Protein AF-A0A819MNW6-F1 (afdb_monomer_lite)

Structure (mmCIF, N/CA/C/O backbone):
data_AF-A0A819MNW6-F1
#
_entry.id   AF-A0A819MNW6-F1
#
loop_
_atom_site.group_PDB
_atom_site.id
_atom_site.type_symbol
_atom_site.label_atom_id
_atom_site.label_alt_id
_atom_site.label_comp_id
_atom_site.label_asym_id
_atom_site.label_entity_id
_atom_site.label_seq_id
_atom_site.pdbx_PDB_ins_code
_atom_site.Cartn_x
_atom_site.Cartn_y
_atom_site.Cartn_z
_atom_site.occupancy
_atom_site.B_iso_or_equiv
_atom_site.auth_seq_id
_atom_site.auth_comp_id
_atom_site.auth_asym_id
_atom_site.auth_atom_id
_atom_site.pdbx_PDB_model_num
ATOM 1 N N . LEU A 1 1 ? 7.467 -13.572 -8.525 1.00 91.88 1 LEU A N 1
ATOM 2 C CA . LEU A 1 1 ? 6.111 -13.233 -8.045 1.00 91.88 1 LEU A CA 1
ATOM 3 C C . LEU A 1 1 ? 5.226 -13.019 -9.258 1.00 91.88 1 LEU A C 1
ATOM 5 O O . LEU A 1 1 ? 5.601 -12.223 -10.112 1.00 91.88 1 LEU A O 1
ATOM 9 N N . PHE A 1 2 ? 4.120 -13.752 -9.352 1.00 92.94 2 PHE A N 1
ATOM 10 C CA . PHE A 1 2 ? 3.185 -13.692 -10.474 1.00 92.94 2 PHE A CA 1
ATOM 11 C C . PHE A 1 2 ? 1.743 -13.800 -9.967 1.00 92.94 2 PHE A C 1
ATOM 13 O O . PHE A 1 2 ? 1.327 -14.875 -9.543 1.00 92.94 2 PHE A O 1
ATOM 20 N N . GLY A 1 3 ? 1.009 -12.686 -9.964 1.00 94.56 3 GLY A N 1
ATOM 21 C CA . GLY A 1 3 ? -0.360 -12.584 -9.442 1.00 94.56 3 GLY A CA 1
ATOM 22 C C . GLY A 1 3 ? -0.563 -11.352 -8.557 1.00 94.56 3 GLY A C 1
ATOM 23 O O . GLY A 1 3 ? 0.253 -10.432 -8.575 1.00 94.56 3 GLY A O 1
ATOM 24 N N . CYS A 1 4 ? -1.634 -11.338 -7.762 1.00 97.62 4 CYS A N 1
ATOM 25 C CA . CYS A 1 4 ? -1.969 -10.233 -6.857 1.00 97.62 4 CYS A CA 1
ATOM 26 C C . CYS A 1 4 ? -1.544 -10.558 -5.414 1.00 97.62 4 CYS A C 1
ATOM 28 O O . CYS A 1 4 ? -2.062 -11.517 -4.841 1.00 97.62 4 CYS A O 1
ATOM 30 N N . PRO A 1 5 ? -0.616 -9.800 -4.803 1.00 98.06 5 PRO A N 1
ATOM 31 C CA . PRO A 1 5 ? -0.342 -9.915 -3.374 1.00 98.06 5 PRO A CA 1
ATOM 32 C C . PRO A 1 5 ? -1.552 -9.486 -2.541 1.00 98.06 5 PRO A C 1
ATOM 34 O O . PRO A 1 5 ? -2.293 -8.592 -2.947 1.00 98.06 5 PRO A O 1
ATOM 37 N N . THR A 1 6 ? -1.721 -10.060 -1.353 1.00 97.88 6 THR A N 1
ATOM 38 C CA . THR A 1 6 ? -2.767 -9.636 -0.410 1.00 97.88 6 THR A CA 1
ATOM 39 C C . THR A 1 6 ? -2.180 -9.335 0.957 1.00 97.88 6 THR A C 1
ATOM 41 O O . THR A 1 6 ? -1.192 -9.940 1.379 1.00 97.88 6 THR A O 1
ATOM 44 N N . VAL A 1 7 ? -2.767 -8.360 1.642 1.00 97.75 7 VAL A N 1
ATOM 45 C CA . VAL A 1 7 ? -2.363 -7.956 2.987 1.00 97.75 7 VAL A CA 1
ATOM 46 C C . VAL A 1 7 ? -3.579 -7.970 3.888 1.00 97.75 7 VAL A C 1
ATOM 48 O O . VAL A 1 7 ? -4.556 -7.275 3.618 1.00 97.75 7 VAL A O 1
ATOM 51 N N . LYS A 1 8 ? -3.500 -8.750 4.963 1.00 96.88 8 LYS A N 1
ATOM 52 C CA . LYS A 1 8 ? -4.494 -8.770 6.032 1.00 96.88 8 LYS A CA 1
ATOM 53 C C . LYS A 1 8 ? -3.950 -8.005 7.220 1.00 96.88 8 LYS A C 1
ATOM 55 O O . LYS A 1 8 ? -2.807 -8.241 7.614 1.00 96.88 8 LYS A O 1
ATOM 60 N N . LEU A 1 9 ? -4.753 -7.103 7.763 1.00 96.69 9 LEU A N 1
ATOM 61 C CA . LEU A 1 9 ? -4.418 -6.318 8.944 1.00 96.69 9 LEU A CA 1
ATOM 62 C C . LEU A 1 9 ? -5.565 -6.398 9.942 1.00 96.69 9 LEU A C 1
ATOM 64 O O . LEU A 1 9 ? -6.729 -6.278 9.562 1.00 96.69 9 LEU A O 1
ATOM 68 N N . ASN A 1 10 ? -5.205 -6.529 11.212 1.00 96.44 10 ASN A N 1
ATOM 69 C CA . ASN A 1 10 ? -6.102 -6.331 12.334 1.00 96.44 10 ASN A CA 1
ATOM 70 C C . ASN A 1 10 ? -5.862 -4.924 12.889 1.00 96.44 10 ASN A C 1
ATOM 72 O O . ASN A 1 10 ? -4.749 -4.625 13.338 1.00 96.44 10 ASN A O 1
ATOM 76 N N . LEU A 1 11 ? -6.852 -4.038 12.796 1.00 95.75 11 LEU A N 1
ATOM 77 C CA . LEU A 1 11 ? -6.669 -2.620 13.105 1.00 95.75 11 LEU A CA 1
ATOM 78 C C . LEU A 1 11 ? -7.912 -1.963 13.712 1.00 95.75 11 LEU A C 1
ATOM 80 O O . LEU A 1 11 ? -9.008 -2.507 13.643 1.00 95.75 11 LEU A O 1
ATOM 84 N N . SER A 1 12 ? -7.726 -0.779 14.287 1.00 96.75 12 SER A N 1
ATOM 85 C CA . SER A 1 12 ? -8.797 0.136 14.698 1.00 96.75 12 SER A CA 1
ATOM 86 C C . SER A 1 12 ? -8.547 1.537 14.133 1.00 96.75 12 SER A C 1
ATOM 88 O O . SER A 1 12 ? -7.420 1.869 13.746 1.00 96.75 12 SER A O 1
ATOM 90 N N . SER A 1 13 ? -9.603 2.351 14.067 1.00 97.31 13 SER A N 1
ATOM 91 C CA . SER A 1 13 ? -9.542 3.767 13.681 1.00 97.31 13 SER A CA 1
ATOM 92 C C . SER A 1 13 ? -10.101 4.628 14.803 1.00 97.31 13 SER A C 1
ATOM 94 O O . SER A 1 13 ? -11.154 4.313 15.353 1.00 97.31 13 SER A O 1
ATOM 96 N N . ASN A 1 14 ? -9.447 5.752 15.088 1.00 97.69 14 ASN A N 1
ATOM 97 C CA . ASN A 1 14 ? -9.955 6.744 16.040 1.00 97.69 14 ASN A CA 1
ATOM 98 C C . ASN A 1 14 ? -11.086 7.627 15.464 1.00 97.69 14 ASN A C 1
ATOM 100 O O . ASN A 1 14 ? -11.538 8.561 16.124 1.00 97.69 14 ASN A O 1
ATOM 104 N N . THR A 1 15 ? -11.524 7.381 14.224 1.00 97.06 15 THR A N 1
ATOM 105 C CA . THR A 1 15 ? -12.651 8.080 13.587 1.00 97.06 15 THR A CA 1
ATOM 106 C C . THR A 1 15 ? -13.576 7.092 12.875 1.00 97.06 15 THR A C 1
ATOM 108 O O . THR A 1 15 ? -13.236 5.925 12.688 1.00 97.06 15 THR A O 1
ATOM 111 N N . ASN A 1 16 ? -14.738 7.564 12.412 1.00 96.94 16 ASN A N 1
ATOM 112 C CA . ASN A 1 16 ? -15.683 6.748 11.641 1.00 96.94 16 ASN A CA 1
ATOM 113 C C . ASN A 1 16 ? -15.236 6.462 10.194 1.00 96.94 16 ASN A C 1
ATOM 115 O O . ASN A 1 16 ? -15.922 5.732 9.477 1.00 96.94 16 ASN A O 1
ATOM 119 N N . TYR A 1 17 ? -14.113 7.040 9.764 1.00 95.75 17 TYR A N 1
ATOM 120 C CA . TYR A 1 17 ? -13.543 6.896 8.429 1.00 95.75 17 TYR A CA 1
ATOM 121 C C . TYR A 1 17 ? -12.098 6.410 8.522 1.00 95.75 17 TYR A C 1
ATOM 123 O O . TYR A 1 17 ? -11.481 6.369 9.592 1.00 95.75 17 TYR A O 1
ATOM 131 N N . GLY A 1 18 ? -11.529 6.073 7.374 1.00 95.06 18 GLY A N 1
ATOM 132 C CA . GLY A 1 18 ? -10.091 5.932 7.262 1.00 95.06 18 GLY A CA 1
ATOM 133 C C . GLY A 1 18 ? -9.682 5.381 5.914 1.00 95.06 18 GLY A C 1
ATOM 134 O O . GLY A 1 18 ? -10.474 4.804 5.175 1.00 95.06 18 GLY A O 1
ATOM 135 N N . LEU A 1 19 ? -8.411 5.555 5.596 1.00 96.06 19 LEU A N 1
ATOM 136 C CA . LEU A 1 19 ? -7.806 5.049 4.377 1.00 96.06 19 LEU A CA 1
ATOM 137 C C . LEU A 1 19 ? -6.582 4.237 4.780 1.00 96.06 19 LEU A C 1
ATOM 139 O O . LEU A 1 19 ? -5.780 4.708 5.583 1.00 96.06 19 LEU A O 1
ATOM 143 N N . ILE A 1 20 ? -6.407 3.046 4.215 1.00 96.94 20 ILE A N 1
ATOM 144 C CA . ILE A 1 20 ? -5.151 2.306 4.320 1.00 96.94 20 ILE A CA 1
ATOM 145 C C . ILE A 1 20 ? -4.535 2.166 2.932 1.00 96.94 20 ILE A C 1
ATOM 147 O O . ILE A 1 20 ? -5.099 1.579 2.009 1.00 96.94 20 ILE A O 1
ATOM 151 N N . CYS A 1 21 ? -3.356 2.753 2.775 1.00 97.31 21 CYS A N 1
ATOM 152 C CA . CYS A 1 21 ? -2.544 2.659 1.575 1.00 97.31 21 CYS A CA 1
ATOM 153 C C . CYS A 1 21 ? -1.391 1.699 1.846 1.00 97.31 21 CYS A C 1
ATOM 155 O O . CYS A 1 21 ? -0.537 1.955 2.696 1.00 97.31 21 CYS A O 1
ATOM 157 N N . VAL A 1 22 ? -1.355 0.603 1.098 1.00 98.06 22 VAL A N 1
ATOM 158 C CA . VAL A 1 22 ? -0.380 -0.472 1.246 1.00 98.06 22 VAL A CA 1
ATOM 159 C C . VAL A 1 22 ? 0.552 -0.461 0.048 1.00 98.06 22 VAL A C 1
ATOM 161 O O . VAL A 1 22 ? 0.113 -0.575 -1.096 1.00 98.06 22 VAL A O 1
ATOM 164 N N . ARG A 1 23 ? 1.854 -0.335 0.290 1.00 97.69 23 ARG A N 1
ATOM 165 C CA . ARG A 1 23 ? 2.883 -0.383 -0.752 1.00 97.69 23 ARG A CA 1
ATOM 166 C C . ARG A 1 23 ? 3.849 -1.516 -0.472 1.00 97.69 23 ARG A C 1
ATOM 168 O O . ARG A 1 23 ? 4.463 -1.557 0.591 1.00 97.69 23 ARG A O 1
ATOM 175 N N . LEU A 1 24 ? 4.007 -2.396 -1.450 1.00 97.69 24 LEU A N 1
ATOM 176 C CA . LEU A 1 24 ? 5.046 -3.410 -1.471 1.00 97.69 24 LEU A CA 1
ATOM 177 C C . LEU A 1 24 ? 6.215 -2.879 -2.298 1.00 97.69 24 LEU A C 1
ATOM 179 O O . LEU A 1 24 ? 6.078 -2.647 -3.501 1.00 97.69 24 LEU A O 1
ATOM 183 N N . CYS A 1 25 ? 7.356 -2.686 -1.650 1.00 96.25 25 CYS A N 1
ATOM 184 C CA . CYS A 1 25 ? 8.564 -2.163 -2.269 1.00 96.25 25 CYS A CA 1
ATOM 185 C C . CYS A 1 25 ? 9.700 -3.190 -2.234 1.00 96.25 25 CYS A C 1
ATOM 187 O O . CYS A 1 25 ? 9.831 -3.946 -1.272 1.00 96.25 25 CYS A O 1
ATOM 189 N N . MET A 1 26 ? 10.553 -3.165 -3.254 1.00 94.94 26 MET A N 1
ATOM 190 C CA . MET A 1 26 ? 11.844 -3.844 -3.275 1.00 94.94 26 MET A CA 1
ATOM 191 C C . MET A 1 26 ? 12.909 -2.854 -2.829 1.00 94.94 26 MET A C 1
ATOM 193 O O . MET A 1 26 ? 12.955 -1.732 -3.330 1.00 94.94 26 MET A O 1
ATOM 197 N N . ILE A 1 27 ? 13.763 -3.264 -1.904 1.00 93.44 27 ILE A N 1
ATOM 198 C CA . ILE A 1 27 ? 14.972 -2.537 -1.548 1.00 93.44 27 ILE A CA 1
ATOM 199 C C . ILE A 1 27 ? 16.123 -3.218 -2.271 1.00 93.44 27 ILE A C 1
ATOM 201 O O . ILE A 1 27 ? 16.410 -4.387 -1.996 1.00 93.44 27 ILE A O 1
ATOM 205 N N . ASP A 1 28 ? 16.762 -2.488 -3.176 1.00 83.88 28 ASP A N 1
ATOM 206 C CA . ASP A 1 28 ? 18.048 -2.899 -3.726 1.00 83.88 28 ASP A CA 1
ATOM 207 C C . ASP A 1 28 ? 19.142 -2.536 -2.716 1.00 83.88 28 ASP A C 1
ATOM 209 O O . ASP A 1 28 ? 19.367 -1.360 -2.428 1.00 83.88 28 ASP A O 1
ATOM 213 N N . GLU A 1 29 ? 19.810 -3.545 -2.154 1.00 76.69 29 GLU A N 1
ATOM 214 C CA . GLU A 1 29 ? 20.861 -3.346 -1.150 1.00 76.69 29 GLU A CA 1
ATOM 215 C C . GLU A 1 29 ? 22.065 -2.563 -1.700 1.00 76.69 29 GLU A C 1
ATOM 217 O O . GLU A 1 29 ? 22.742 -1.885 -0.928 1.00 76.69 29 GLU A O 1
ATOM 222 N N . LYS A 1 30 ? 22.321 -2.582 -3.018 1.00 78.06 30 LYS A N 1
ATOM 223 C CA . LYS A 1 30 ? 23.468 -1.868 -3.609 1.00 78.06 30 LYS A CA 1
ATOM 224 C C . LYS A 1 30 ? 23.219 -0.374 -3.765 1.00 78.06 30 LYS A C 1
ATOM 226 O O . LYS A 1 30 ? 24.088 0.429 -3.444 1.00 78.06 30 LYS A O 1
ATOM 231 N N . SER A 1 31 ? 22.049 0.003 -4.273 1.00 75.56 31 SER A N 1
ATOM 232 C CA . SER A 1 31 ? 21.692 1.412 -4.485 1.00 75.56 31 SER A CA 1
ATOM 233 C C . SER A 1 31 ? 20.957 2.038 -3.296 1.00 75.56 31 SER A C 1
ATOM 235 O O . SER A 1 31 ? 20.710 3.242 -3.300 1.00 75.56 31 SER A O 1
ATOM 237 N N . SER A 1 32 ? 20.566 1.237 -2.293 1.00 76.50 32 SER A N 1
ATOM 238 C CA . SER A 1 32 ? 19.633 1.620 -1.217 1.00 76.50 32 SER A CA 1
ATOM 239 C C . SER A 1 32 ? 18.300 2.191 -1.727 1.00 76.50 32 SER A C 1
ATOM 241 O O . SER A 1 32 ? 17.534 2.795 -0.969 1.00 76.50 32 SER A O 1
ATOM 243 N N . SER A 1 33 ? 17.995 1.998 -3.013 1.00 83.31 33 SER A N 1
ATOM 244 C CA . SER A 1 33 ? 16.781 2.509 -3.632 1.00 83.31 33 SER A CA 1
ATOM 245 C C . SER A 1 33 ? 15.577 1.656 -3.234 1.00 83.31 33 SER A C 1
ATOM 247 O O . SER A 1 33 ? 15.669 0.442 -3.043 1.00 83.31 33 SER A O 1
ATOM 249 N N . SER A 1 34 ? 14.427 2.313 -3.067 1.00 89.69 34 SER A N 1
ATOM 250 C CA . SER A 1 34 ? 13.151 1.664 -2.764 1.00 89.69 34 SER A CA 1
ATOM 251 C C . SER A 1 34 ? 12.261 1.716 -3.998 1.00 89.69 34 SER A C 1
ATOM 253 O O . SER A 1 34 ? 11.645 2.744 -4.276 1.00 89.69 34 SER A O 1
ATOM 255 N N . ILE A 1 35 ? 12.156 0.598 -4.703 1.00 92.88 35 ILE A N 1
ATOM 256 C CA . ILE A 1 35 ? 11.367 0.465 -5.927 1.00 92.88 35 ILE A CA 1
ATOM 257 C C . ILE A 1 35 ? 9.963 -0.002 -5.552 1.00 92.88 35 ILE A C 1
ATOM 259 O O . ILE A 1 35 ? 9.806 -1.036 -4.907 1.00 92.88 35 ILE A O 1
ATOM 263 N N . LEU A 1 36 ? 8.929 0.745 -5.941 1.00 95.44 36 LEU A N 1
ATOM 264 C CA . LEU A 1 36 ? 7.546 0.313 -5.751 1.00 95.44 36 LEU A CA 1
ATOM 265 C C . LEU A 1 36 ? 7.237 -0.854 -6.698 1.00 95.44 36 LEU A C 1
ATOM 267 O O . LEU A 1 36 ? 7.279 -0.682 -7.911 1.00 95.44 36 LEU A O 1
ATOM 271 N N . ILE A 1 37 ? 6.905 -2.018 -6.139 1.00 95.75 37 ILE A N 1
ATOM 272 C CA . ILE A 1 37 ? 6.557 -3.223 -6.904 1.00 95.75 37 ILE A CA 1
ATOM 273 C C . ILE A 1 37 ? 5.047 -3.313 -7.091 1.00 95.75 37 ILE A C 1
ATOM 275 O O . ILE A 1 37 ? 4.561 -3.594 -8.180 1.00 95.75 37 ILE A O 1
ATOM 279 N N . SER A 1 38 ? 4.301 -3.116 -6.005 1.00 97.75 38 SER A N 1
ATOM 280 C CA . SER A 1 38 ? 2.848 -3.217 -6.013 1.00 97.75 38 SER A CA 1
ATOM 281 C C . SER A 1 38 ? 2.227 -2.299 -4.972 1.00 97.75 38 SER A C 1
ATOM 283 O O . SER A 1 38 ? 2.870 -1.900 -3.996 1.00 97.75 38 SER A O 1
ATOM 285 N N . ARG A 1 39 ? 0.959 -1.959 -5.178 1.00 97.81 39 ARG A N 1
ATOM 286 C CA . ARG A 1 39 ? 0.184 -1.099 -4.293 1.00 97.81 39 ARG A CA 1
ATOM 287 C C . ARG A 1 39 ? -1.265 -1.556 -4.232 1.00 97.81 39 ARG A C 1
ATOM 289 O O . ARG A 1 39 ? -1.827 -1.963 -5.247 1.00 97.81 39 ARG A O 1
ATOM 296 N N . GLY A 1 40 ? -1.851 -1.432 -3.051 1.00 97.69 40 GLY A N 1
ATOM 297 C CA . GLY A 1 40 ? -3.269 -1.618 -2.778 1.00 97.69 40 GLY A CA 1
ATOM 298 C C . GLY A 1 40 ? -3.752 -0.467 -1.909 1.00 97.69 40 GLY A C 1
ATOM 299 O O . GLY A 1 40 ? -2.984 0.077 -1.113 1.00 97.69 40 GLY A O 1
ATOM 300 N N . ILE A 1 41 ? -4.990 -0.043 -2.115 1.00 97.06 41 ILE A N 1
ATOM 301 C CA . ILE A 1 41 ? -5.588 1.061 -1.370 1.00 97.06 41 ILE A CA 1
ATOM 302 C C . ILE A 1 41 ? -7.007 0.652 -1.022 1.00 97.06 41 ILE A C 1
ATOM 304 O O . ILE A 1 41 ? -7.741 0.197 -1.897 1.00 97.06 41 ILE A O 1
ATOM 308 N N . LEU A 1 42 ? -7.369 0.808 0.245 1.00 96.62 42 LEU A N 1
ATOM 309 C CA . LEU A 1 42 ? -8.696 0.497 0.746 1.00 96.62 42 LEU A CA 1
ATOM 310 C C . LEU A 1 42 ? -9.199 1.675 1.576 1.00 96.62 42 LEU A C 1
ATOM 312 O O . LEU A 1 42 ? -8.580 2.056 2.571 1.00 96.62 42 LEU A O 1
ATOM 316 N N . GLU A 1 43 ? -10.321 2.251 1.151 1.00 95.44 43 GLU A N 1
ATOM 317 C CA . GLU A 1 43 ? -11.128 3.108 2.014 1.00 95.44 43 GLU A CA 1
ATOM 318 C C . GLU A 1 43 ? -11.874 2.186 2.987 1.00 95.44 43 GLU A C 1
ATOM 320 O O . GLU A 1 43 ? -12.505 1.203 2.585 1.00 95.44 43 GLU A O 1
ATOM 325 N N . LEU A 1 44 ? -11.695 2.436 4.280 1.00 97.00 44 LEU A N 1
ATOM 326 C CA . LEU A 1 44 ? -12.022 1.474 5.320 1.00 97.00 44 LEU A CA 1
ATOM 327 C C . LEU A 1 44 ? -13.526 1.315 5.526 1.00 97.00 44 LEU A C 1
ATOM 329 O O . LEU A 1 44 ? -13.914 0.258 5.998 1.00 97.00 44 LEU A O 1
ATOM 333 N N . THR A 1 45 ? -14.383 2.259 5.130 1.00 96.38 45 THR A N 1
ATOM 334 C CA . THR A 1 45 ? -15.846 2.062 5.179 1.00 96.38 45 THR A CA 1
ATOM 335 C C . THR A 1 45 ? -16.321 0.985 4.202 1.00 96.38 45 THR A C 1
ATOM 337 O O . THR A 1 45 ? -17.377 0.382 4.400 1.00 96.38 45 THR A O 1
ATOM 340 N N . HIS A 1 46 ? -15.510 0.662 3.193 1.00 96.19 46 HIS A N 1
ATOM 341 C CA . HIS A 1 46 ? -15.784 -0.404 2.233 1.00 96.19 46 HIS A CA 1
ATOM 342 C C . HIS A 1 46 ? -15.223 -1.777 2.635 1.00 96.19 46 HIS A C 1
ATOM 344 O O . HIS A 1 46 ? -15.359 -2.730 1.869 1.00 96.19 46 HIS A O 1
ATOM 350 N N . TYR A 1 47 ? -14.608 -1.927 3.815 1.00 95.44 47 TYR A N 1
ATOM 351 C CA . TYR A 1 47 ? -13.912 -3.169 4.195 1.00 95.44 47 TYR A CA 1
ATOM 352 C C . TYR A 1 47 ? -14.785 -4.435 4.191 1.00 95.44 47 TYR A C 1
ATOM 354 O O . TYR A 1 47 ? -14.265 -5.536 4.023 1.00 95.44 47 TYR A O 1
ATOM 362 N N . LYS A 1 48 ? -16.103 -4.286 4.380 1.00 95.50 48 LYS A N 1
ATOM 363 C CA . LYS A 1 48 ? -17.088 -5.379 4.310 1.00 95.50 48 LYS A CA 1
ATOM 364 C C . LYS A 1 48 ? -17.770 -5.488 2.948 1.00 95.50 48 LYS A C 1
ATOM 366 O O . LYS A 1 48 ? -18.150 -6.585 2.553 1.00 95.50 48 LYS A O 1
ATOM 371 N N . SER A 1 49 ? -17.980 -4.364 2.264 1.00 95.50 49 SER A N 1
ATOM 372 C CA . SER A 1 49 ? -18.674 -4.313 0.979 1.00 95.50 49 SER A CA 1
ATOM 373 C C . SER A 1 49 ? -18.316 -3.047 0.211 1.00 95.50 49 SER A C 1
ATOM 375 O O . SER A 1 49 ? -18.415 -1.934 0.729 1.00 95.50 49 SER A O 1
ATOM 377 N N . HIS A 1 50 ? -17.974 -3.213 -1.065 1.00 94.69 50 HIS A N 1
ATOM 378 C CA . HIS A 1 50 ? -17.820 -2.084 -1.976 1.00 94.69 50 HIS A CA 1
ATOM 379 C C . HIS A 1 50 ? -19.166 -1.476 -2.396 1.00 94.69 50 HIS A C 1
ATOM 381 O O . HIS A 1 50 ? -19.221 -0.283 -2.672 1.00 94.69 50 HIS A O 1
ATOM 387 N N . GLU A 1 51 ? -20.243 -2.265 -2.399 1.00 97.50 51 GLU A N 1
ATOM 388 C CA . GLU A 1 51 ? -21.591 -1.824 -2.787 1.00 97.50 51 GLU A CA 1
ATOM 389 C C . GLU A 1 51 ? -22.321 -1.092 -1.649 1.00 97.50 51 GLU A C 1
ATOM 391 O O . GLU A 1 51 ? -23.095 -0.164 -1.882 1.00 97.50 51 GLU A O 1
ATOM 396 N N . HIS A 1 52 ? -22.062 -1.492 -0.402 1.00 97.06 52 HIS A N 1
ATOM 397 C CA . HIS A 1 52 ? -22.733 -0.963 0.786 1.00 97.06 52 HIS A CA 1
ATOM 398 C C . HIS A 1 52 ? -21.703 -0.497 1.826 1.00 97.06 52 HIS A C 1
ATOM 400 O O . HIS A 1 52 ? -21.460 -1.219 2.799 1.00 97.06 52 HIS A O 1
ATOM 406 N N . PRO A 1 53 ? -21.076 0.680 1.632 1.00 96.12 53 PRO A N 1
ATOM 407 C CA . PRO A 1 53 ? -20.134 1.227 2.600 1.00 96.12 53 PRO A CA 1
ATOM 408 C C . PRO A 1 53 ? -20.809 1.498 3.946 1.00 96.12 53 PRO A C 1
ATOM 410 O O . PRO A 1 53 ? -21.971 1.910 4.013 1.00 96.12 53 PRO A O 1
ATOM 413 N N . GLN A 1 54 ? -20.068 1.277 5.028 1.00 96.81 54 GLN A N 1
ATOM 414 C CA . GLN A 1 54 ? -20.534 1.468 6.398 1.00 96.81 54 GLN A CA 1
ATOM 415 C C . GLN A 1 54 ? -19.494 2.230 7.206 1.00 96.81 54 GLN A C 1
ATOM 417 O O . GLN A 1 54 ? -18.307 1.917 7.155 1.00 96.81 54 GLN A O 1
ATOM 422 N N . LEU A 1 55 ? -19.954 3.203 7.990 1.00 97.06 55 LEU A N 1
ATOM 423 C CA . LEU A 1 55 ? -19.095 3.913 8.929 1.00 97.06 55 LEU A CA 1
ATOM 424 C C . LEU A 1 55 ? -18.414 2.934 9.889 1.00 97.06 55 LEU A C 1
ATOM 426 O O . LEU A 1 55 ? -19.011 1.946 10.323 1.00 97.06 55 LEU A O 1
ATOM 430 N N . LEU A 1 56 ? -17.166 3.237 10.231 1.00 97.12 56 LEU A N 1
ATOM 431 C CA . LEU A 1 56 ? -16.431 2.499 11.247 1.00 97.12 56 LEU A CA 1
ATOM 432 C C . LEU A 1 56 ? -16.969 2.841 12.635 1.00 97.12 56 LEU A C 1
ATOM 434 O O . LEU A 1 56 ? -17.333 3.988 12.912 1.00 97.12 56 LEU A O 1
ATOM 438 N N . ASN A 1 57 ? -16.942 1.858 13.527 1.00 97.56 57 ASN A N 1
ATOM 439 C CA . ASN A 1 57 ? -17.072 2.110 14.953 1.00 97.56 57 ASN A CA 1
ATOM 440 C C . ASN A 1 57 ? -15.714 2.582 15.482 1.00 97.56 57 ASN A C 1
ATOM 442 O O . ASN A 1 57 ? -14.684 1.965 15.209 1.00 97.56 57 ASN A O 1
ATOM 446 N N . ILE A 1 58 ? -15.719 3.703 16.202 1.00 97.75 58 ILE A N 1
ATOM 447 C CA . ILE A 1 58 ? -14.502 4.324 16.732 1.00 97.75 58 ILE A CA 1
ATOM 448 C C . ILE A 1 58 ? -13.839 3.371 17.728 1.00 97.75 58 ILE A C 1
ATOM 450 O O . ILE A 1 58 ? -14.515 2.818 18.595 1.00 97.75 58 ILE A O 1
ATOM 454 N N . ASP A 1 59 ? -12.528 3.189 17.581 1.00 96.75 59 ASP A N 1
ATOM 455 C CA . ASP A 1 59 ? -11.657 2.352 18.415 1.00 96.75 59 ASP A CA 1
ATOM 456 C C . ASP A 1 59 ? -12.049 0.864 18.495 1.00 96.75 59 ASP A C 1
ATOM 458 O O . ASP A 1 59 ? -11.426 0.087 19.223 1.00 96.75 59 ASP A O 1
ATOM 462 N N . GLU A 1 60 ? -13.027 0.425 17.698 1.00 96.81 60 GLU A N 1
ATOM 463 C CA . GLU A 1 60 ? -13.345 -0.990 17.547 1.00 96.81 60 GLU A CA 1
ATOM 464 C C . GLU A 1 60 ? -12.289 -1.667 16.670 1.00 96.81 60 GLU A C 1
ATOM 466 O O . GLU A 1 60 ?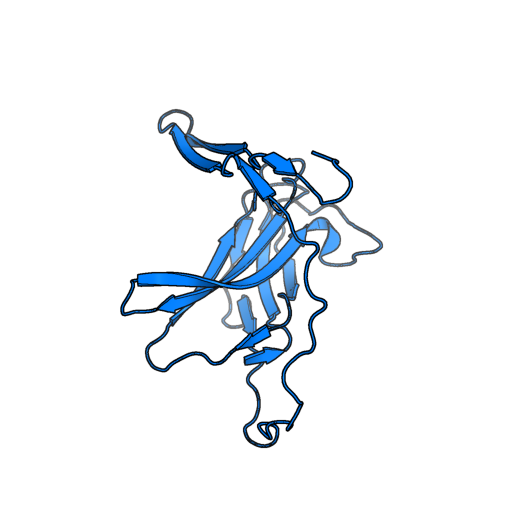 -11.849 -1.127 15.653 1.00 96.81 60 GLU A O 1
ATOM 471 N N . ILE A 1 61 ? -11.871 -2.865 17.075 1.00 95.50 61 ILE A N 1
ATOM 472 C CA . ILE A 1 61 ? -10.905 -3.674 16.337 1.00 95.50 61 ILE A CA 1
ATOM 473 C C . ILE A 1 61 ? -11.637 -4.456 15.246 1.00 95.50 61 ILE A C 1
ATOM 475 O O . ILE A 1 61 ? -12.586 -5.189 15.524 1.00 95.50 61 ILE A O 1
ATOM 479 N N . PHE A 1 62 ? -11.157 -4.354 14.011 1.00 95.19 62 PHE A N 1
ATOM 480 C CA . PHE A 1 62 ? -11.686 -5.089 12.871 1.00 95.19 62 PHE A CA 1
ATOM 481 C C . PHE A 1 62 ? -10.572 -5.573 11.941 1.00 95.19 62 PHE A C 1
ATOM 483 O O . PHE A 1 62 ? -9.456 -5.053 11.912 1.00 95.19 62 PHE A O 1
ATOM 490 N N . ASN A 1 63 ? -10.901 -6.595 11.151 1.00 95.00 63 ASN A N 1
ATOM 491 C CA . ASN A 1 63 ? -9.992 -7.169 10.169 1.00 95.00 63 ASN A CA 1
ATOM 492 C C . ASN A 1 63 ? -10.280 -6.593 8.789 1.00 95.00 63 ASN A C 1
ATOM 494 O O . ASN A 1 63 ? -11.435 -6.547 8.359 1.00 95.00 63 ASN A O 1
ATOM 498 N N . VAL A 1 64 ? -9.221 -6.225 8.078 1.00 96.00 64 VAL A N 1
ATOM 499 C CA . VAL A 1 64 ? -9.297 -5.796 6.683 1.00 96.00 64 VAL A CA 1
ATOM 500 C C . VAL A 1 64 ? -8.362 -6.618 5.819 1.00 96.00 64 VAL A C 1
ATOM 502 O O . VAL A 1 64 ? -7.254 -6.961 6.231 1.00 96.00 64 VAL A O 1
ATOM 505 N N . GLU A 1 65 ? -8.798 -6.904 4.597 1.00 96.62 65 GLU A N 1
ATOM 506 C CA . GLU A 1 65 ? -7.969 -7.499 3.557 1.00 96.62 65 GLU A CA 1
ATOM 507 C C . GLU A 1 65 ? -7.845 -6.511 2.399 1.00 96.62 65 GLU A C 1
ATOM 509 O O . GLU A 1 65 ? -8.835 -6.050 1.841 1.00 96.62 65 GLU A O 1
ATOM 514 N N . THR A 1 66 ? -6.611 -6.161 2.051 1.00 97.56 66 THR A N 1
ATOM 515 C CA . THR A 1 66 ? -6.303 -5.313 0.900 1.00 97.56 66 THR A CA 1
ATOM 516 C C . THR A 1 66 ? -5.626 -6.158 -0.167 1.00 97.56 66 THR A C 1
ATOM 518 O O . THR A 1 66 ? -4.547 -6.711 0.057 1.00 97.56 66 THR A O 1
ATOM 521 N N . ILE A 1 67 ? -6.243 -6.229 -1.344 1.00 97.62 67 ILE A N 1
ATOM 522 C CA . ILE A 1 67 ? -5.637 -6.825 -2.535 1.00 97.62 67 ILE A CA 1
ATOM 523 C C . ILE A 1 67 ? -4.768 -5.758 -3.202 1.00 97.62 67 ILE A C 1
ATOM 525 O O . ILE A 1 67 ? -5.207 -4.634 -3.450 1.00 97.62 67 ILE A O 1
ATOM 529 N N . LEU A 1 68 ? -3.509 -6.094 -3.461 1.00 98.31 68 LEU A N 1
ATOM 530 C CA . LEU A 1 68 ? -2.576 -5.227 -4.163 1.00 98.31 68 LEU A CA 1
ATOM 531 C C . LEU A 1 68 ? -2.643 -5.505 -5.671 1.00 98.31 68 LEU A C 1
ATOM 533 O O . LEU A 1 68 ? -3.012 -6.594 -6.111 1.00 98.31 68 LEU A O 1
ATOM 537 N N . SER A 1 69 ? -2.244 -4.511 -6.462 1.00 97.75 69 SER A N 1
ATOM 538 C CA . SER A 1 69 ? -2.188 -4.600 -7.924 1.00 97.75 69 SER A CA 1
ATOM 539 C C . SER A 1 69 ? -1.389 -5.827 -8.382 1.00 97.75 69 SER A C 1
ATOM 541 O O . SER A 1 69 ? -0.353 -6.163 -7.799 1.00 97.75 69 SER A O 1
ATOM 543 N N . GLY A 1 70 ? -1.864 -6.486 -9.440 1.00 96.75 70 GLY A N 1
ATOM 544 C CA . GLY A 1 70 ? -1.204 -7.657 -10.010 1.00 96.75 70 GLY A CA 1
ATOM 545 C C . GLY A 1 70 ? 0.220 -7.348 -10.469 1.00 96.75 70 GLY A C 1
ATOM 546 O O . GLY A 1 70 ? 0.490 -6.278 -11.013 1.00 96.75 70 GLY A O 1
ATOM 547 N N . ILE A 1 71 ? 1.135 -8.287 -10.237 1.00 95.56 71 ILE A N 1
ATOM 548 C CA . ILE A 1 71 ? 2.550 -8.156 -10.587 1.00 95.56 71 ILE A CA 1
ATOM 549 C C . ILE A 1 71 ? 3.069 -9.395 -11.296 1.00 95.56 71 ILE A C 1
ATOM 551 O O . ILE A 1 71 ? 2.649 -10.515 -11.016 1.00 95.56 71 ILE A O 1
ATOM 555 N N . CYS A 1 72 ? 4.056 -9.176 -12.158 1.00 92.25 72 CYS A N 1
ATOM 556 C CA . CYS A 1 72 ? 4.926 -10.200 -12.712 1.00 92.25 72 CYS A CA 1
ATOM 557 C C . CYS A 1 72 ? 6.368 -9.710 -12.559 1.00 92.25 72 CYS A C 1
ATOM 559 O O . CYS A 1 72 ? 6.840 -8.897 -13.348 1.00 92.25 72 CYS A O 1
ATOM 561 N N . VAL A 1 73 ? 7.046 -10.137 -11.495 1.00 90.38 73 VAL A N 1
ATOM 562 C CA . VAL A 1 73 ? 8.387 -9.644 -11.150 1.00 90.38 73 VAL A CA 1
ATOM 563 C C . VAL A 1 73 ? 9.253 -10.745 -10.550 1.00 90.38 73 VAL A C 1
ATOM 565 O O . VAL A 1 73 ? 8.793 -11.542 -9.727 1.00 90.38 73 VAL A O 1
ATOM 568 N N . CYS A 1 74 ? 10.530 -10.769 -10.919 1.00 90.06 74 CYS A N 1
ATOM 569 C CA . CYS A 1 74 ? 11.548 -11.586 -10.266 1.00 90.06 74 CYS A CA 1
ATOM 570 C C . CYS A 1 74 ? 12.260 -10.745 -9.206 1.00 90.06 74 CYS A C 1
ATOM 572 O O . CYS A 1 74 ? 12.718 -9.647 -9.507 1.00 90.06 74 CYS A O 1
ATOM 574 N N . ILE A 1 75 ? 12.348 -11.255 -7.976 1.00 89.94 75 ILE A N 1
ATOM 575 C CA . ILE A 1 75 ? 13.072 -10.586 -6.890 1.00 89.94 75 ILE A CA 1
ATOM 576 C C . ILE A 1 75 ? 14.510 -11.113 -6.898 1.00 89.94 75 ILE A C 1
ATOM 578 O O . ILE A 1 75 ? 14.695 -12.312 -6.673 1.00 89.94 75 ILE A O 1
ATOM 582 N N . PRO A 1 76 ? 15.523 -10.275 -7.182 1.00 89.00 76 PRO A N 1
ATOM 583 C CA . PRO A 1 76 ? 16.910 -10.718 -7.191 1.00 89.00 76 PRO A CA 1
ATOM 584 C C . PRO A 1 76 ? 17.358 -11.196 -5.807 1.00 89.00 76 PRO A C 1
ATOM 586 O O . PRO A 1 76 ? 16.947 -10.648 -4.780 1.00 89.00 76 PRO A O 1
ATOM 589 N N . ALA A 1 77 ? 18.255 -12.183 -5.776 1.00 89.25 77 ALA A N 1
ATOM 590 C CA . ALA A 1 77 ? 18.895 -12.608 -4.536 1.00 89.25 77 ALA A CA 1
ATOM 591 C C . ALA A 1 77 ? 19.605 -11.421 -3.858 1.00 89.25 77 ALA A C 1
ATOM 593 O O . ALA A 1 77 ? 20.227 -10.594 -4.526 1.00 89.25 77 ALA A O 1
ATOM 594 N N . GLY A 1 78 ? 19.484 -11.329 -2.533 1.00 88.25 78 GLY A N 1
ATOM 595 C CA . GLY A 1 78 ? 20.000 -10.202 -1.748 1.00 88.25 78 GLY A CA 1
ATOM 596 C C . GLY A 1 78 ? 19.095 -8.965 -1.730 1.00 88.25 78 GLY A C 1
ATOM 597 O O . GLY A 1 78 ? 19.366 -8.038 -0.982 1.00 88.25 78 GLY A O 1
ATOM 598 N N . SER A 1 79 ? 17.995 -8.929 -2.488 1.00 91.00 79 SER A N 1
ATOM 599 C CA . SER A 1 79 ? 17.001 -7.857 -2.340 1.00 91.00 79 SER A CA 1
ATOM 600 C C . SER A 1 79 ? 16.115 -8.089 -1.116 1.00 91.00 79 SER A C 1
ATOM 602 O O . SER A 1 79 ? 15.844 -9.231 -0.735 1.00 91.00 79 SER A O 1
ATOM 604 N N . ARG A 1 80 ? 15.593 -7.006 -0.529 1.00 93.38 80 ARG A N 1
ATOM 605 C CA . ARG A 1 80 ? 14.613 -7.084 0.570 1.00 93.38 80 ARG A CA 1
ATOM 606 C C . ARG A 1 80 ? 13.248 -6.598 0.126 1.00 93.38 80 ARG A C 1
ATOM 608 O O . ARG A 1 80 ? 13.142 -5.634 -0.624 1.00 93.38 80 ARG A O 1
ATOM 615 N N . LEU A 1 81 ? 12.196 -7.222 0.644 1.00 94.19 81 LEU A N 1
ATOM 616 C CA . LEU A 1 81 ? 10.837 -6.711 0.503 1.00 94.19 81 LEU A CA 1
ATOM 617 C C . LEU A 1 81 ? 10.486 -5.834 1.703 1.00 94.19 81 LEU A C 1
ATOM 619 O O . LEU A 1 81 ? 10.786 -6.169 2.847 1.00 94.19 81 LEU A O 1
ATOM 623 N N . ARG A 1 82 ? 9.839 -4.705 1.428 1.00 95.56 82 ARG A N 1
ATOM 624 C CA . ARG A 1 82 ? 9.366 -3.745 2.421 1.00 95.56 82 ARG A CA 1
ATOM 625 C C . ARG A 1 82 ? 7.879 -3.529 2.226 1.00 95.56 82 ARG A C 1
ATOM 627 O O . ARG A 1 82 ? 7.456 -3.161 1.132 1.00 95.56 82 ARG A O 1
ATOM 634 N N . LEU A 1 83 ? 7.112 -3.690 3.295 1.00 96.06 83 LEU A N 1
ATOM 635 C CA . LEU A 1 83 ? 5.727 -3.251 3.335 1.00 96.06 83 LEU A CA 1
ATOM 636 C C . LEU A 1 83 ? 5.673 -1.863 3.975 1.00 96.06 83 LEU A C 1
ATOM 638 O O . LEU A 1 83 ? 6.133 -1.680 5.098 1.00 96.06 83 LEU A O 1
ATOM 642 N N . ALA A 1 84 ? 5.154 -0.880 3.248 1.00 96.75 84 ALA A N 1
ATOM 643 C CA . ALA A 1 84 ? 4.948 0.472 3.748 1.00 96.75 84 ALA A CA 1
ATOM 644 C C . ALA A 1 84 ? 3.450 0.764 3.820 1.00 96.75 84 ALA A C 1
ATOM 646 O O . ALA A 1 84 ? 2.742 0.640 2.819 1.00 96.75 84 ALA A O 1
ATOM 647 N N . LEU A 1 85 ? 2.997 1.172 5.001 1.00 96.75 85 LEU A N 1
ATOM 648 C CA . LEU A 1 85 ? 1.609 1.508 5.293 1.00 96.75 85 LEU A CA 1
ATOM 649 C C . LEU A 1 85 ? 1.487 3.017 5.505 1.00 96.75 85 LEU A C 1
ATOM 651 O O . LEU A 1 85 ? 2.369 3.632 6.107 1.00 96.75 85 LEU A O 1
ATOM 655 N N . SER A 1 86 ? 0.420 3.620 4.995 1.00 95.25 86 SER A N 1
ATOM 656 C CA . SER A 1 86 ? 0.099 5.024 5.253 1.00 95.25 86 SER A CA 1
ATOM 657 C C . SER A 1 86 ? -1.404 5.269 5.234 1.00 95.25 86 SER A C 1
ATOM 659 O O . SER A 1 86 ? -2.147 4.548 4.572 1.00 95.25 86 SER A O 1
ATOM 661 N N . THR A 1 87 ? -1.845 6.316 5.930 1.00 95.31 87 THR A N 1
ATOM 662 C CA . THR A 1 87 ? -3.253 6.749 5.969 1.00 95.31 87 THR A CA 1
ATOM 663 C C . THR A 1 87 ? -3.608 7.782 4.900 1.00 95.31 87 THR A C 1
ATOM 665 O O . THR A 1 87 ? -4.738 8.241 4.794 1.00 95.31 87 THR A O 1
ATOM 668 N N . SER A 1 88 ? -2.628 8.157 4.081 1.00 91.62 88 SER A N 1
ATOM 669 C CA . SER A 1 88 ? -2.776 9.081 2.963 1.00 91.62 88 SER A CA 1
ATOM 670 C C . SER A 1 88 ? -1.812 8.696 1.848 1.00 91.62 88 SER A C 1
ATOM 672 O O . SER A 1 88 ? -0.729 8.147 2.102 1.00 91.62 88 SER A O 1
ATOM 674 N N . TYR A 1 89 ? -2.204 8.977 0.605 1.00 91.75 89 TYR A N 1
ATOM 675 C CA . TYR A 1 89 ? -1.370 8.746 -0.569 1.00 91.75 89 TYR A CA 1
ATOM 676 C C . TYR A 1 89 ? -1.586 9.801 -1.659 1.00 91.75 89 TYR A C 1
ATOM 678 O O . TYR A 1 89 ? -1.795 9.502 -2.833 1.00 91.75 89 TYR A O 1
ATOM 686 N N . TRP A 1 90 ? -1.511 11.066 -1.257 1.00 86.06 90 TRP A N 1
ATOM 687 C CA . TRP A 1 90 ? -1.592 12.214 -2.158 1.00 86.06 90 TRP A CA 1
ATOM 688 C C . TRP A 1 90 ? -0.424 12.263 -3.174 1.00 86.06 90 TRP A C 1
ATOM 690 O O . TRP A 1 90 ? 0.733 12.024 -2.789 1.00 86.06 90 TRP A O 1
ATOM 700 N N . PRO A 1 91 ? -0.658 12.605 -4.458 1.00 87.94 91 PRO A N 1
ATOM 701 C CA . PRO A 1 91 ? -1.928 12.997 -5.092 1.00 87.94 91 PRO A CA 1
ATOM 702 C C . PRO A 1 91 ? -2.701 11.834 -5.733 1.00 87.94 91 PRO A C 1
ATOM 704 O O . PRO A 1 91 ? -3.647 12.054 -6.474 1.00 87.94 91 PRO A O 1
ATOM 707 N N . ILE A 1 92 ? -2.286 10.591 -5.478 1.00 89.56 92 ILE A N 1
ATOM 708 C CA . ILE A 1 92 ? -2.856 9.407 -6.132 1.00 89.56 92 ILE A CA 1
ATOM 709 C C . ILE A 1 92 ? -4.266 9.111 -5.620 1.00 89.56 92 ILE A C 1
ATOM 711 O O . ILE A 1 92 ? -5.101 8.637 -6.381 1.00 89.56 92 ILE A O 1
ATOM 715 N N . VAL A 1 93 ? -4.526 9.367 -4.335 1.00 91.69 93 VAL A N 1
ATOM 716 C CA . VAL A 1 93 ? -5.840 9.157 -3.718 1.00 91.69 93 VAL A CA 1
ATOM 717 C C . VAL A 1 93 ? -6.243 10.370 -2.903 1.00 91.69 93 VAL A C 1
ATOM 719 O O . VAL A 1 93 ? -5.423 10.950 -2.183 1.00 91.69 93 VAL A O 1
ATOM 722 N N . TRP A 1 94 ? -7.517 10.735 -3.036 1.00 90.25 94 TRP A N 1
ATOM 723 C CA . TRP A 1 94 ? -8.119 11.807 -2.262 1.00 90.25 94 TRP A CA 1
ATOM 724 C C . TRP A 1 94 ? -8.140 11.433 -0.774 1.00 90.25 94 TRP A C 1
ATOM 726 O O . TRP A 1 94 ? -8.473 10.293 -0.440 1.00 90.25 94 TRP A O 1
ATOM 736 N N . PRO A 1 95 ? -7.761 12.345 0.132 1.00 87.19 95 PRO A N 1
ATOM 737 C CA . PRO A 1 95 ? -7.788 12.057 1.558 1.00 87.19 95 PRO A CA 1
ATOM 738 C C . PRO A 1 95 ? -9.210 11.752 2.047 1.00 87.19 95 PRO A C 1
ATOM 740 O O . PRO A 1 95 ? -10.195 12.264 1.510 1.00 87.19 95 PRO A O 1
ATOM 743 N N . ALA A 1 96 ? -9.304 10.932 3.096 1.00 87.25 96 ALA A N 1
ATOM 744 C CA . ALA A 1 96 ? -10.561 10.705 3.799 1.00 87.25 96 ALA A CA 1
ATOM 745 C C . ALA A 1 96 ? -11.115 12.033 4.367 1.00 87.25 96 ALA A C 1
ATOM 747 O O . ALA A 1 96 ? -10.337 12.959 4.618 1.00 87.25 96 ALA A O 1
ATOM 748 N N . PRO A 1 97 ? -12.436 12.137 4.622 1.00 89.19 97 PRO A N 1
ATOM 749 C CA . PRO A 1 97 ? -13.054 13.361 5.144 1.00 89.19 97 PRO A CA 1
ATOM 750 C C . PRO A 1 97 ? -12.478 13.835 6.486 1.00 89.19 97 PRO A C 1
ATOM 752 O O . PRO A 1 97 ? -12.624 15.000 6.846 1.00 89.19 97 PRO A O 1
ATOM 755 N N . GLN A 1 98 ? -11.851 12.927 7.237 1.00 90.81 98 GLN A N 1
ATOM 756 C CA . GLN A 1 98 ? -11.237 13.185 8.532 1.00 90.81 98 GLN A CA 1
ATOM 757 C C . GLN A 1 98 ? -9.833 12.579 8.575 1.00 90.81 98 GLN A C 1
ATOM 759 O O . GLN A 1 98 ? -9.578 11.521 7.995 1.00 90.81 98 GLN A O 1
ATOM 764 N N . LEU A 1 99 ? -8.923 13.247 9.285 1.00 90.62 99 LEU A N 1
ATOM 765 C CA . LEU A 1 99 ? -7.595 12.712 9.565 1.00 90.62 99 LEU A CA 1
ATOM 766 C C . LEU A 1 99 ? -7.718 11.591 10.601 1.00 90.62 99 LEU A C 1
ATOM 768 O O . LEU A 1 99 ? -7.955 11.848 11.778 1.00 90.62 99 LEU A O 1
ATOM 772 N N . SER A 1 100 ? -7.559 10.352 10.143 1.00 93.06 100 SER A N 1
ATOM 773 C CA . SER A 1 100 ? -7.618 9.159 10.984 1.00 93.06 100 SER A CA 1
ATOM 774 C C . SER A 1 100 ? -6.223 8.690 11.397 1.00 93.06 100 SER A C 1
ATOM 776 O O . SER A 1 100 ? -5.335 8.535 10.549 1.00 93.06 100 SER A O 1
ATOM 778 N N . THR A 1 101 ? -6.071 8.354 12.672 1.00 95.88 101 THR A N 1
ATOM 779 C CA . THR A 1 101 ? -4.980 7.528 13.193 1.00 95.88 101 THR A CA 1
ATOM 780 C C . THR A 1 101 ? -5.445 6.078 13.215 1.00 95.88 101 THR A C 1
ATOM 782 O O . THR A 1 101 ? -6.490 5.766 13.784 1.00 95.88 101 THR A O 1
ATOM 785 N N . LEU A 1 102 ? -4.661 5.191 12.598 1.00 96.62 102 LEU A N 1
ATOM 786 C CA . LEU A 1 102 ? -4.919 3.754 12.609 1.00 96.62 102 LEU A CA 1
ATOM 787 C C . LEU A 1 102 ? -3.963 3.056 13.573 1.00 96.62 102 LEU A C 1
ATOM 789 O O . LEU A 1 102 ? -2.750 3.267 13.498 1.00 96.62 102 LEU A O 1
ATOM 793 N N . THR A 1 103 ? -4.503 2.188 14.424 1.00 96.69 103 THR A N 1
ATOM 794 C CA . THR A 1 103 ? -3.712 1.330 15.318 1.00 96.69 103 THR A CA 1
ATOM 795 C C . THR A 1 103 ? -3.715 -0.088 14.774 1.00 96.69 103 THR A C 1
ATOM 797 O O . THR A 1 103 ? -4.781 -0.638 14.527 1.00 96.69 103 THR A O 1
ATOM 800 N N . ILE A 1 104 ? -2.538 -0.686 14.578 1.00 95.75 104 ILE A N 1
ATOM 801 C CA . ILE A 1 104 ? -2.395 -2.059 14.070 1.00 95.75 104 ILE A CA 1
ATOM 802 C C . ILE A 1 104 ? -2.045 -2.988 15.231 1.00 95.75 104 ILE A C 1
ATOM 804 O O . ILE A 1 104 ? -1.116 -2.714 15.994 1.00 95.75 104 ILE A O 1
ATOM 808 N N . TYR A 1 105 ? -2.760 -4.105 15.338 1.00 94.88 105 TYR A N 1
ATOM 809 C CA . TYR A 1 105 ? -2.628 -5.057 16.435 1.00 94.88 105 TYR A CA 1
ATOM 810 C C . TYR A 1 105 ? -1.928 -6.346 15.983 1.00 94.88 105 TYR A C 1
ATOM 812 O O . TYR A 1 105 ? -2.438 -7.110 15.162 1.00 94.88 105 TYR A O 1
ATOM 820 N N . PHE A 1 106 ? -0.777 -6.628 16.598 1.00 91.06 106 PHE A N 1
ATOM 821 C CA . PHE A 1 106 ? 0.033 -7.843 16.397 1.00 91.06 106 PHE A CA 1
ATOM 822 C C . PHE A 1 106 ? -0.143 -8.856 17.537 1.00 91.06 106 PHE A C 1
ATOM 824 O O . PHE A 1 106 ? 0.791 -9.552 17.925 1.00 91.06 106 PHE A O 1
ATOM 831 N N . ASN A 1 107 ? -1.333 -8.882 18.133 1.00 81.19 107 ASN A N 1
ATOM 832 C CA . ASN A 1 107 ? -1.657 -9.709 19.292 1.00 81.19 107 ASN A CA 1
ATOM 833 C C . ASN A 1 107 ? -1.540 -11.219 19.020 1.00 81.19 107 ASN A C 1
ATOM 835 O O . ASN A 1 107 ? -1.186 -11.963 19.931 1.00 81.19 107 ASN A O 1
ATOM 839 N N . GLU A 1 108 ? -1.778 -11.663 17.784 1.00 80.69 108 GLU A N 1
ATOM 840 C CA . GLU A 1 108 ? -1.586 -13.050 17.354 1.00 80.69 108 GLU A CA 1
ATOM 841 C C . GLU A 1 108 ? -0.754 -13.120 16.070 1.00 80.69 108 GLU A C 1
ATOM 843 O O . GLU A 1 108 ? -0.801 -12.221 15.234 1.00 80.69 108 GLU A O 1
ATOM 848 N N . LEU A 1 109 ? -0.023 -14.220 15.864 1.00 68.44 109 LEU A N 1
ATOM 849 C CA . LEU A 1 109 ? 0.846 -14.388 14.691 1.00 68.44 109 LEU A CA 1
ATOM 850 C C . LEU A 1 109 ? 0.071 -14.308 13.360 1.00 68.44 109 LEU A C 1
ATOM 852 O O . LEU A 1 109 ? 0.612 -13.876 12.347 1.00 68.44 109 LEU A O 1
ATOM 856 N N . SER A 1 110 ? -1.200 -14.713 13.366 1.00 75.19 110 SER A N 1
ATOM 857 C CA . SER A 1 110 ? -2.107 -14.689 12.214 1.00 75.19 110 SER A CA 1
ATOM 858 C C . SER A 1 110 ? -2.932 -13.404 12.083 1.00 75.19 110 SER A C 1
ATOM 860 O O . SER A 1 110 ? -3.673 -13.284 11.107 1.00 75.19 110 SER A O 1
ATOM 862 N N . SER A 1 111 ? -2.824 -12.446 13.015 1.00 83.69 111 SER A N 1
ATOM 863 C CA . SER A 1 111 ? -3.650 -11.227 12.982 1.00 83.69 111 SER A CA 1
ATOM 864 C C . SER A 1 111 ? -3.277 -10.298 11.823 1.00 83.69 111 SER A C 1
ATOM 866 O O . SER A 1 111 ? -4.130 -9.597 11.284 1.00 83.69 111 SER A O 1
ATOM 868 N N . CYS A 1 112 ? -2.009 -10.312 11.407 1.00 94.38 112 CYS A N 1
ATOM 869 C CA . CYS A 1 112 ? -1.504 -9.515 10.297 1.00 94.38 112 CYS A CA 1
ATOM 870 C C . CYS A 1 112 ? -0.636 -10.379 9.379 1.00 94.38 112 CYS A C 1
ATOM 872 O O . CYS A 1 112 ? 0.351 -10.961 9.823 1.00 94.38 112 CYS A O 1
ATOM 874 N N . THR A 1 113 ? -0.969 -10.452 8.088 1.00 95.44 113 THR A N 1
ATOM 875 C CA . THR A 1 113 ? -0.240 -11.298 7.128 1.00 95.44 113 THR A CA 1
ATOM 876 C C . THR A 1 113 ? -0.034 -10.603 5.786 1.00 95.44 113 THR A C 1
ATOM 878 O O . THR A 1 113 ? -0.885 -9.849 5.318 1.00 95.44 113 THR A O 1
ATOM 881 N N . LEU A 1 114 ? 1.109 -10.875 5.153 1.00 95.94 114 LEU A N 1
ATOM 882 C CA . LEU A 1 114 ? 1.399 -10.539 3.759 1.00 95.94 114 LEU A CA 1
ATOM 883 C C . LEU A 1 114 ? 1.489 -11.846 2.970 1.00 95.94 114 LEU A C 1
ATOM 885 O O . LEU A 1 114 ? 2.397 -12.645 3.195 1.00 95.94 114 LEU A O 1
ATOM 889 N N . THR A 1 115 ? 0.575 -12.038 2.026 1.00 96.81 115 THR A N 1
ATOM 890 C CA . THR A 1 115 ? 0.564 -13.196 1.130 1.00 96.81 115 THR A CA 1
ATOM 891 C C . THR A 1 115 ? 1.152 -12.799 -0.217 1.00 96.81 115 THR A C 1
ATOM 893 O O . THR A 1 115 ? 0.672 -11.873 -0.874 1.00 96.81 115 THR A O 1
ATOM 896 N N . LEU A 1 116 ? 2.206 -13.502 -0.635 1.00 96.62 116 LEU A N 1
ATOM 897 C CA . LEU A 1 116 ? 2.893 -13.259 -1.900 1.00 96.62 116 LEU A CA 1
ATOM 898 C C . LEU A 1 116 ? 2.544 -14.346 -2.927 1.00 96.62 116 LEU A C 1
ATOM 900 O O . LEU A 1 116 ? 2.616 -15.533 -2.602 1.00 96.62 116 LEU A O 1
ATOM 904 N N . PRO A 1 117 ? 2.230 -13.973 -4.180 1.00 94.38 117 PRO A N 1
ATOM 905 C CA . PRO A 1 117 ? 1.905 -14.928 -5.227 1.00 94.38 117 PRO A CA 1
ATOM 906 C C . PRO A 1 117 ? 3.205 -15.478 -5.829 1.00 94.38 117 PRO A C 1
ATOM 908 O O . PRO A 1 117 ? 3.729 -14.997 -6.840 1.00 94.38 117 PRO A O 1
ATOM 911 N N . CYS A 1 118 ? 3.798 -16.451 -5.144 1.00 91.75 118 CYS A N 1
ATOM 912 C CA . CYS A 1 118 ? 5.001 -17.131 -5.606 1.00 91.75 118 CYS A CA 1
ATOM 913 C C . CYS A 1 118 ? 4.643 -18.100 -6.739 1.00 91.75 118 CYS A C 1
ATOM 915 O O . CYS A 1 118 ? 3.876 -19.039 -6.544 1.00 91.75 118 CYS A O 1
ATOM 917 N N . LEU A 1 119 ? 5.202 -17.863 -7.929 1.00 87.19 119 LEU A N 1
ATOM 918 C CA . LEU A 1 119 ? 5.031 -18.759 -9.069 1.00 87.19 119 LEU A CA 1
ATOM 919 C C . LEU A 1 119 ? 5.708 -20.098 -8.757 1.00 87.19 119 LEU A C 1
ATOM 921 O O . LEU A 1 119 ? 6.878 -20.123 -8.379 1.00 87.19 119 LEU A O 1
ATOM 925 N N . ASN A 1 120 ? 4.976 -21.198 -8.919 1.00 78.94 120 ASN A N 1
ATOM 926 C CA . ASN A 1 120 ? 5.542 -22.538 -8.809 1.00 78.94 120 ASN A CA 1
ATOM 927 C C . ASN A 1 120 ? 6.409 -22.825 -10.044 1.00 78.94 120 ASN A C 1
ATOM 929 O O . ASN A 1 120 ? 5.978 -22.557 -11.165 1.00 78.94 120 ASN A O 1
ATOM 933 N N . GLU A 1 121 ? 7.589 -23.418 -9.853 1.00 73.50 121 GLU A N 1
ATOM 934 C CA . GLU A 1 121 ? 8.508 -23.785 -10.941 1.00 73.50 121 GLU A CA 1
ATOM 935 C C . GLU A 1 121 ? 7.837 -24.633 -12.031 1.00 73.50 121 GLU A C 1
ATOM 937 O O . GLU A 1 121 ? 8.161 -24.492 -13.207 1.00 73.50 121 GLU A O 1
ATOM 942 N N . LYS A 1 122 ? 6.829 -25.441 -11.679 1.00 69.81 122 LYS A N 1
ATOM 943 C CA . LYS A 1 122 ? 6.051 -26.240 -12.643 1.00 69.81 122 LYS A CA 1
ATOM 944 C C . LYS A 1 122 ? 5.301 -25.408 -13.689 1.00 69.81 122 LYS A C 1
ATOM 946 O O . LYS A 1 122 ? 5.015 -25.922 -14.763 1.00 69.81 122 LYS A O 1
ATOM 951 N N . TYR A 1 123 ? 4.989 -24.149 -13.385 1.00 67.88 123 TYR A N 1
ATOM 952 C CA . TYR A 1 123 ? 4.302 -23.213 -14.282 1.00 67.88 123 TYR A CA 1
ATOM 953 C C . TYR A 1 123 ? 5.240 -22.104 -14.784 1.00 67.88 123 TYR A C 1
ATOM 955 O O . TYR A 1 123 ? 4.780 -21.068 -15.251 1.00 67.88 123 TYR A O 1
ATOM 963 N N . SER A 1 124 ? 6.560 -22.301 -14.668 1.00 66.06 124 SER A N 1
ATOM 964 C CA . SER A 1 124 ? 7.579 -21.338 -15.111 1.00 66.06 124 SER A CA 1
ATOM 965 C C . SER A 1 124 ? 7.889 -21.400 -16.609 1.00 66.06 124 SER A C 1
ATOM 967 O O . SER A 1 124 ? 8.799 -20.715 -17.074 1.00 66.06 124 SER A O 1
ATOM 969 N N . THR A 1 125 ? 7.147 -22.204 -17.377 1.00 68.75 125 THR A N 1
ATOM 970 C CA . THR A 1 125 ? 7.302 -22.278 -18.829 1.00 68.75 125 THR A CA 1
ATOM 971 C C . THR A 1 125 ? 7.089 -20.900 -19.432 1.00 68.75 125 THR A C 1
ATOM 973 O O . THR A 1 125 ? 5.995 -20.337 -19.388 1.00 68.75 125 THR A O 1
ATOM 976 N N . ARG A 1 126 ? 8.175 -20.354 -19.978 1.00 65.69 126 ARG A N 1
ATOM 977 C CA . ARG A 1 126 ? 8.159 -19.136 -20.771 1.00 65.69 126 ARG A CA 1
ATOM 978 C C . ARG A 1 126 ? 7.281 -19.401 -21.989 1.00 65.69 126 ARG A C 1
ATOM 980 O O . ARG A 1 126 ? 7.563 -20.315 -22.752 1.00 65.69 126 ARG A O 1
ATOM 987 N N . ASN A 1 127 ? 6.219 -18.620 -22.146 1.00 69.19 127 ASN A N 1
ATOM 988 C CA . ASN A 1 127 ? 5.537 -18.563 -23.429 1.00 69.19 127 ASN A CA 1
ATOM 989 C C . ASN A 1 127 ? 6.447 -17.816 -24.406 1.00 69.19 127 ASN A C 1
ATOM 991 O O . ASN A 1 127 ? 6.929 -16.724 -24.088 1.00 69.19 127 ASN A O 1
ATOM 995 N N . ASP A 1 128 ? 6.654 -18.397 -25.582 1.00 77.12 128 ASP A N 1
ATOM 996 C CA . ASP A 1 128 ? 7.358 -17.768 -26.697 1.00 77.12 128 ASP A CA 1
ATOM 997 C C . ASP A 1 128 ? 6.408 -16.799 -27.410 1.00 77.12 128 ASP A C 1
ATOM 999 O O . ASP A 1 128 ? 6.017 -16.998 -28.555 1.00 77.12 128 ASP A O 1
ATOM 1003 N N . PHE A 1 129 ? 5.959 -15.772 -26.687 1.00 79.62 129 PHE A N 1
ATOM 1004 C CA . PHE A 1 129 ? 5.304 -14.644 -27.331 1.00 79.62 129 PHE A CA 1
ATOM 1005 C C . PHE A 1 129 ? 6.343 -13.858 -28.127 1.00 79.62 129 PHE A C 1
ATOM 1007 O O . PHE A 1 129 ? 7.471 -13.658 -27.660 1.00 79.62 129 PHE A O 1
ATOM 1014 N N . ASP A 1 130 ? 5.935 -13.376 -29.297 1.00 84.75 130 ASP A N 1
ATOM 1015 C CA . ASP A 1 130 ? 6.702 -12.385 -30.037 1.00 84.75 130 ASP A CA 1
ATOM 1016 C C . ASP A 1 130 ? 6.898 -11.115 -29.194 1.00 84.75 130 ASP A C 1
ATOM 1018 O O . ASP A 1 130 ? 6.232 -10.886 -28.174 1.00 84.75 130 ASP A O 1
ATOM 1022 N N . LEU A 1 131 ? 7.852 -10.277 -29.603 1.00 83.75 131 LEU A N 1
ATOM 1023 C CA . LEU A 1 131 ? 8.048 -8.977 -28.966 1.00 83.75 131 LEU A CA 1
ATOM 1024 C C . LEU A 1 131 ? 6.731 -8.179 -29.002 1.00 83.75 131 LEU A C 1
ATOM 1026 O O . LEU A 1 131 ? 6.021 -8.236 -30.005 1.00 83.75 131 LEU A O 1
ATOM 1030 N N . PRO A 1 132 ? 6.396 -7.432 -27.931 1.00 85.12 132 PRO A N 1
ATOM 1031 C CA . PRO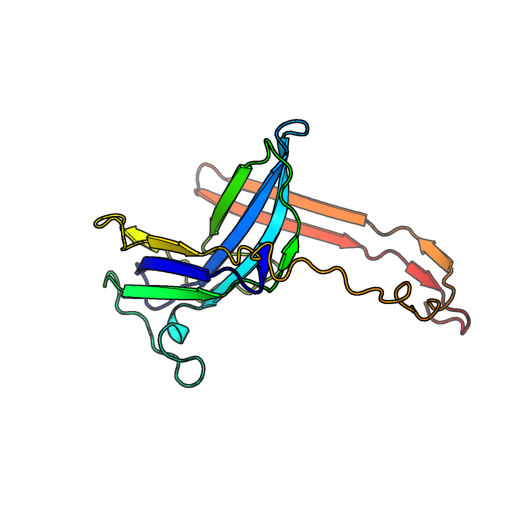 A 1 132 ? 5.154 -6.675 -27.881 1.00 85.12 132 PRO A CA 1
ATOM 1032 C C . PRO A 1 132 ? 5.083 -5.692 -29.052 1.00 85.12 132 PRO A C 1
ATOM 1034 O O . PRO A 1 132 ? 5.983 -4.872 -29.241 1.00 85.12 132 PRO A O 1
ATOM 1037 N N . GLU A 1 133 ? 3.998 -5.760 -29.816 1.00 89.12 133 GLU A N 1
ATOM 1038 C CA . GLU A 1 133 ? 3.701 -4.770 -30.843 1.00 89.12 133 GLU A CA 1
ATOM 1039 C C . GLU A 1 133 ? 3.192 -3.488 -30.178 1.00 89.12 133 GLU A C 1
ATOM 1041 O O . GLU A 1 133 ? 2.297 -3.514 -29.330 1.00 89.12 133 GLU A O 1
ATOM 1046 N N . ILE A 1 134 ? 3.766 -2.347 -30.556 1.00 89.75 134 ILE A N 1
ATOM 1047 C CA . ILE A 1 134 ? 3.333 -1.031 -30.091 1.00 89.75 134 ILE A CA 1
ATOM 1048 C C . ILE A 1 134 ? 3.085 -0.135 -31.300 1.00 89.75 134 ILE A C 1
ATOM 1050 O O . ILE A 1 134 ? 3.882 -0.104 -32.238 1.00 89.75 134 ILE A O 1
ATOM 1054 N N . CYS A 1 135 ? 1.972 0.599 -31.284 1.00 90.12 135 CYS A N 1
ATOM 1055 C CA . CYS A 1 135 ? 1.736 1.645 -32.272 1.00 90.12 135 CYS A CA 1
ATOM 1056 C C . CYS A 1 135 ? 2.843 2.700 -32.149 1.00 90.12 135 CYS A C 1
ATOM 1058 O O . CYS A 1 135 ? 3.204 3.096 -31.037 1.00 90.12 135 CYS A O 1
ATOM 1060 N N . GLN A 1 136 ? 3.380 3.166 -33.276 1.00 87.19 136 GLN A N 1
ATOM 1061 C CA . GLN A 1 136 ? 4.288 4.307 -33.244 1.00 87.19 136 GLN A CA 1
ATOM 1062 C C . GLN A 1 136 ? 3.522 5.530 -32.730 1.00 87.19 136 GLN A C 1
ATOM 1064 O O . GLN A 1 136 ? 2.436 5.843 -33.215 1.00 87.19 136 GLN A O 1
ATOM 1069 N N . GLY A 1 137 ? 4.076 6.201 -31.718 1.00 83.75 137 GLY A N 1
ATOM 1070 C CA . GLY A 1 137 ? 3.494 7.434 -31.197 1.00 83.75 137 GLY A CA 1
ATOM 1071 C C . GLY A 1 137 ? 3.416 8.508 -32.282 1.00 83.75 137 GLY A C 1
ATOM 1072 O O . GLY A 1 137 ? 4.232 8.528 -33.205 1.00 83.75 137 GLY A O 1
ATOM 1073 N N . ILE A 1 138 ? 2.444 9.414 -32.159 1.00 88.69 138 ILE A N 1
ATOM 1074 C CA . ILE A 1 138 ? 2.356 10.584 -33.038 1.00 88.69 138 ILE A CA 1
ATOM 1075 C C . ILE A 1 138 ? 3.657 11.385 -32.866 1.00 88.69 138 ILE A C 1
ATOM 1077 O O . ILE A 1 138 ? 4.016 11.695 -31.724 1.00 88.69 138 ILE A O 1
ATOM 1081 N N . PRO A 1 139 ? 4.387 11.692 -33.954 1.00 87.44 139 PRO A N 1
ATOM 1082 C CA . PRO A 1 139 ? 5.589 12.503 -33.858 1.00 87.44 139 PRO A CA 1
ATOM 1083 C C . PRO A 1 139 ? 5.216 13.861 -33.270 1.00 87.44 139 PRO A C 1
ATOM 1085 O O . PRO A 1 139 ? 4.245 14.478 -33.694 1.00 87.44 139 PRO A O 1
ATOM 1088 N N . LYS A 1 140 ? 5.975 14.300 -32.273 1.00 88.62 140 LYS A N 1
ATOM 1089 C CA . LYS A 1 140 ? 5.705 15.517 -31.516 1.00 88.62 140 LYS A CA 1
ATOM 1090 C C . LYS A 1 140 ? 6.981 16.336 -31.407 1.00 88.62 140 LYS A C 1
ATOM 1092 O O . LYS A 1 140 ? 8.065 15.756 -31.306 1.00 88.62 140 LYS A O 1
ATOM 1097 N N . ASN A 1 141 ? 6.855 17.653 -31.442 1.00 88.00 141 ASN A N 1
ATOM 1098 C CA . ASN A 1 141 ? 7.973 18.562 -31.250 1.00 88.00 141 ASN A CA 1
ATOM 1099 C C . ASN A 1 141 ? 7.858 19.189 -29.863 1.00 88.00 141 ASN A C 1
ATOM 1101 O O . ASN A 1 141 ? 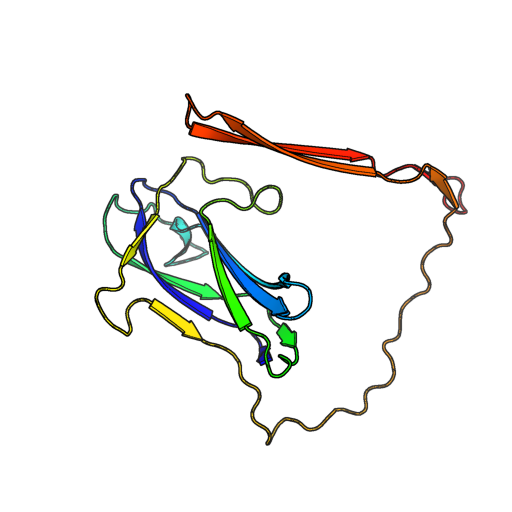6.908 19.917 -29.585 1.00 88.00 141 ASN A O 1
ATOM 1105 N N . ASP A 1 142 ? 8.796 18.879 -28.974 1.00 87.38 142 ASP A N 1
ATOM 110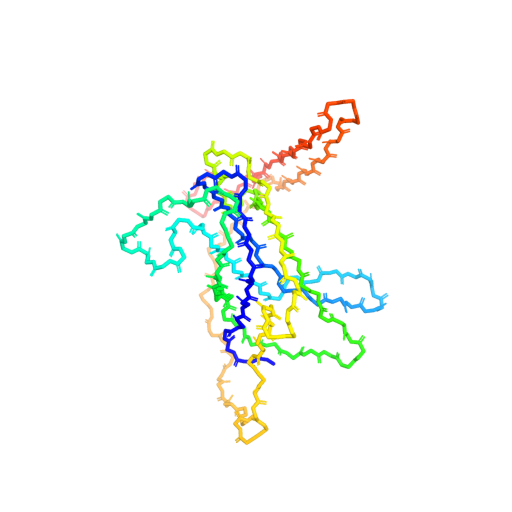6 C CA . ASP A 1 142 ? 8.798 19.463 -27.637 1.00 87.38 142 ASP A CA 1
ATOM 1107 C C . ASP A 1 142 ? 9.320 20.905 -27.740 1.00 87.38 142 ASP A C 1
ATOM 1109 O O . ASP A 1 142 ? 10.506 21.154 -27.949 1.00 87.38 142 ASP A O 1
ATOM 1113 N N . LEU A 1 143 ? 8.403 21.870 -27.640 1.00 90.62 143 LEU A N 1
ATOM 1114 C CA . LEU A 1 143 ? 8.704 23.303 -27.689 1.00 90.62 143 LEU A CA 1
ATOM 1115 C C . LEU A 1 143 ?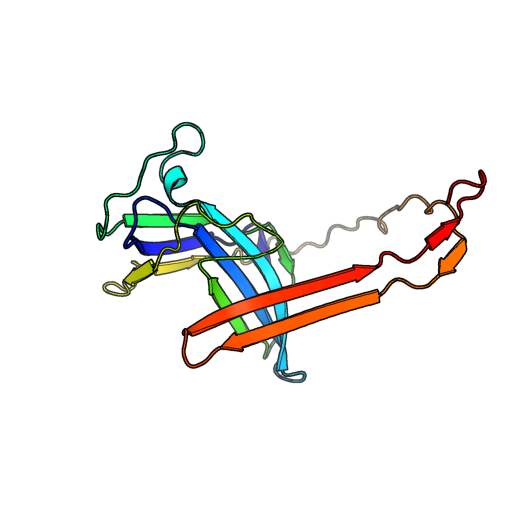 9.349 23.780 -26.385 1.00 90.62 143 LEU A C 1
ATOM 1117 O O . LEU A 1 143 ? 10.091 24.765 -26.370 1.00 90.62 143 LEU A O 1
ATOM 1121 N N . ARG A 1 144 ? 9.027 23.110 -25.273 1.00 92.81 144 ARG A N 1
ATOM 1122 C CA . ARG A 1 144 ? 9.533 23.436 -23.941 1.00 92.81 144 ARG A CA 1
ATOM 1123 C C . ARG A 1 144 ? 9.524 22.209 -23.045 1.00 92.81 144 ARG A C 1
ATOM 1125 O O . ARG A 1 144 ? 8.516 21.510 -22.971 1.00 92.81 144 ARG A O 1
ATOM 1132 N N . ASP A 1 145 ? 10.611 22.018 -22.308 1.00 88.88 145 ASP A N 1
ATOM 1133 C CA . ASP A 1 145 ? 10.751 20.903 -21.378 1.00 88.88 145 ASP A CA 1
ATOM 1134 C C . ASP A 1 145 ? 9.731 20.967 -20.236 1.00 88.88 145 ASP A C 1
ATOM 1136 O O . ASP A 1 145 ? 9.441 22.033 -19.678 1.00 88.88 145 ASP A O 1
ATOM 1140 N N . SER A 1 146 ? 9.226 19.796 -19.849 1.00 89.00 146 SER A N 1
ATOM 1141 C CA . SER A 1 146 ? 8.453 19.635 -18.623 1.00 89.00 146 SER A CA 1
ATOM 1142 C C . SER A 1 146 ? 9.356 19.722 -17.393 1.00 89.00 146 SER A C 1
ATOM 1144 O O . SER A 1 146 ? 10.492 19.244 -17.414 1.00 89.00 146 SER A O 1
ATOM 1146 N N . SER A 1 147 ? 8.835 20.236 -16.284 1.00 88.56 147 SER A N 1
ATOM 1147 C CA . SER A 1 147 ? 9.524 20.208 -14.997 1.00 88.56 147 SER A CA 1
ATOM 1148 C C . SER A 1 147 ? 8.573 19.830 -13.867 1.00 88.56 147 SER A C 1
ATOM 1150 O O . SER A 1 147 ? 7.412 20.232 -13.843 1.00 88.56 147 SER A O 1
ATOM 1152 N N . ILE A 1 148 ? 9.070 19.057 -12.902 1.00 87.06 148 ILE A N 1
ATOM 1153 C CA . ILE A 1 148 ? 8.316 18.705 -11.701 1.00 87.06 148 ILE A CA 1
ATOM 1154 C C . ILE A 1 148 ? 9.173 18.933 -10.462 1.00 87.06 148 ILE A C 1
ATOM 1156 O O . ILE A 1 148 ? 10.298 18.449 -10.356 1.00 87.06 148 ILE A O 1
ATOM 1160 N N . ASN A 1 149 ? 8.627 19.674 -9.504 1.00 86.94 149 ASN A N 1
ATOM 1161 C CA . ASN A 1 149 ? 9.262 19.955 -8.225 1.00 86.94 149 ASN A CA 1
ATOM 1162 C C . ASN A 1 149 ? 8.345 19.498 -7.096 1.00 86.94 149 ASN A C 1
ATOM 1164 O O . ASN A 1 149 ? 7.169 19.860 -7.051 1.00 86.94 149 ASN A O 1
ATOM 1168 N N . ARG A 1 150 ? 8.884 18.721 -6.154 1.00 85.44 150 ARG A N 1
ATOM 1169 C CA . ARG A 1 150 ? 8.131 18.197 -5.012 1.00 85.44 150 ARG A CA 1
ATOM 1170 C C . ARG A 1 150 ? 8.823 18.582 -3.712 1.00 85.44 150 ARG A C 1
ATOM 1172 O O . ARG A 1 150 ? 9.931 18.135 -3.440 1.00 85.44 150 ARG A O 1
ATOM 1179 N N . PHE A 1 151 ? 8.145 19.385 -2.903 1.00 86.62 151 PHE A N 1
ATOM 1180 C CA . PHE A 1 151 ? 8.622 19.854 -1.608 1.00 86.62 151 PHE A CA 1
ATOM 1181 C C . PHE A 1 151 ? 7.822 19.194 -0.492 1.00 86.62 151 PHE A C 1
ATOM 1183 O O . PHE A 1 151 ? 6.591 19.161 -0.535 1.00 86.62 151 PHE A O 1
ATOM 1190 N N . ARG A 1 152 ? 8.522 18.704 0.531 1.00 87.06 152 ARG A N 1
ATOM 1191 C CA . ARG A 1 152 ? 7.918 18.244 1.781 1.00 87.06 152 ARG A CA 1
ATOM 1192 C C . ARG A 1 152 ? 8.381 19.170 2.895 1.00 87.06 152 ARG A C 1
ATOM 1194 O O . ARG A 1 152 ? 9.574 19.245 3.165 1.00 87.06 152 ARG A O 1
ATOM 1201 N N . ILE A 1 153 ? 7.437 19.873 3.499 1.00 89.56 153 ILE A N 1
ATOM 1202 C CA . ILE A 1 153 ? 7.676 20.854 4.555 1.00 89.56 153 ILE A CA 1
ATOM 1203 C C . ILE A 1 153 ? 7.099 20.265 5.837 1.00 89.56 153 ILE A C 1
ATOM 1205 O O . ILE A 1 153 ? 5.942 19.847 5.845 1.00 89.56 153 ILE A O 1
ATOM 1209 N N . PHE A 1 154 ? 7.912 20.184 6.885 1.00 88.19 154 PHE A N 1
ATOM 1210 C CA . PHE A 1 154 ? 7.482 19.748 8.208 1.00 88.19 154 PHE A CA 1
ATOM 1211 C C . PHE A 1 154 ? 7.597 20.929 9.163 1.00 88.19 154 PHE A C 1
ATOM 1213 O O . PHE A 1 154 ? 8.688 21.471 9.326 1.00 88.19 154 PHE A O 1
ATOM 1220 N N . ASP A 1 155 ? 6.472 21.347 9.730 1.00 88.12 155 ASP A N 1
ATOM 1221 C CA . ASP A 1 155 ? 6.441 22.322 10.814 1.00 88.12 155 ASP A CA 1
ATOM 1222 C C . ASP A 1 155 ? 6.512 21.559 12.140 1.00 88.12 155 ASP A C 1
ATOM 1224 O O . ASP A 1 155 ? 5.597 20.815 12.481 1.00 88.12 155 ASP A O 1
ATOM 1228 N N . GLU A 1 156 ? 7.621 21.710 12.863 1.00 86.25 156 GLU A N 1
ATOM 1229 C CA . GLU A 1 156 ? 7.875 20.987 14.114 1.00 86.25 156 GLU A CA 1
ATOM 1230 C C . GLU A 1 156 ? 7.005 21.474 15.280 1.00 86.25 156 GLU A C 1
ATOM 1232 O O . GLU A 1 156 ? 6.805 20.727 16.232 1.00 86.25 156 GLU A O 1
ATOM 1237 N N . ILE A 1 157 ? 6.487 22.706 15.227 1.00 89.75 157 ILE A N 1
ATOM 1238 C CA . ILE A 1 157 ? 5.668 23.268 16.310 1.00 89.75 157 ILE A CA 1
ATOM 1239 C C . ILE A 1 157 ? 4.224 22.804 16.161 1.00 89.75 157 ILE A C 1
ATOM 1241 O O . ILE A 1 157 ? 3.595 22.398 17.136 1.00 89.75 157 ILE A O 1
ATOM 1245 N N . SER A 1 158 ? 3.684 22.895 14.944 1.00 87.50 158 SER A N 1
ATOM 1246 C CA . SER A 1 158 ? 2.308 22.471 14.666 1.00 87.50 158 SER A CA 1
ATOM 1247 C C . SER A 1 158 ? 2.184 20.982 14.333 1.00 87.50 158 SER A C 1
ATOM 1249 O O . SER A 1 158 ? 1.068 20.479 14.223 1.00 87.50 158 SER A O 1
ATOM 1251 N N . GLU A 1 159 ? 3.310 20.285 14.150 1.00 85.50 159 GLU A N 1
ATOM 1252 C CA . GLU A 1 159 ? 3.409 18.898 13.672 1.00 85.50 159 GLU A CA 1
ATOM 1253 C C . GLU A 1 159 ? 2.746 18.665 12.297 1.00 85.50 159 GLU A C 1
ATOM 1255 O O . GLU A 1 159 ? 2.475 17.532 11.887 1.00 85.50 159 GLU A O 1
ATOM 1260 N N . ILE A 1 160 ? 2.506 19.737 11.533 1.00 84.69 160 ILE A N 1
ATOM 1261 C CA . ILE A 1 160 ? 1.864 19.665 10.220 1.00 84.69 160 ILE A CA 1
ATOM 1262 C C . ILE A 1 160 ? 2.900 1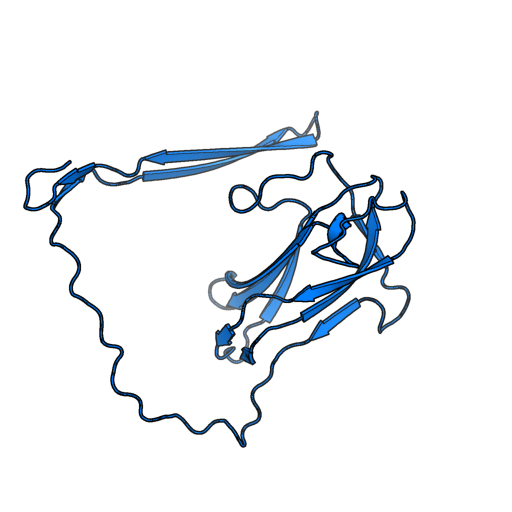9.322 9.146 1.00 84.69 160 ILE A C 1
ATOM 1264 O O . ILE A 1 160 ? 3.918 19.995 8.964 1.00 84.69 160 ILE A O 1
ATOM 1268 N N . ILE A 1 161 ? 2.593 18.297 8.348 1.00 83.88 161 ILE A N 1
ATOM 1269 C CA . ILE A 1 161 ? 3.332 17.968 7.126 1.00 83.88 161 ILE A CA 1
ATOM 1270 C C . ILE A 1 161 ? 2.586 18.547 5.922 1.00 83.88 161 ILE A C 1
ATOM 1272 O O . ILE A 1 161 ? 1.485 18.108 5.597 1.00 83.88 161 ILE A O 1
ATOM 1276 N N . THR A 1 162 ? 3.226 19.462 5.195 1.00 84.50 162 THR A N 1
ATOM 1277 C CA . THR A 1 162 ? 2.726 19.982 3.915 1.00 84.50 162 THR A CA 1
ATOM 1278 C C . THR A 1 162 ? 3.495 19.369 2.747 1.00 84.50 162 THR A C 1
ATOM 1280 O O . THR A 1 162 ? 4.727 19.394 2.709 1.00 84.50 162 THR A O 1
ATOM 1283 N N . LEU A 1 163 ? 2.771 18.842 1.757 1.00 83.31 163 LEU A N 1
ATOM 1284 C CA . LEU A 1 163 ? 3.335 18.368 0.494 1.00 83.31 163 LEU A CA 1
ATOM 1285 C C . LEU A 1 163 ? 2.956 19.339 -0.631 1.00 83.31 163 LEU A C 1
ATOM 1287 O O . LEU A 1 163 ? 1.787 19.426 -0.996 1.00 83.31 163 LEU A O 1
ATOM 1291 N N . LYS A 1 164 ? 3.943 20.033 -1.206 1.00 85.12 164 LYS A N 1
ATOM 1292 C CA . LYS A 1 164 ? 3.754 20.938 -2.348 1.00 85.12 164 LYS A CA 1
ATOM 1293 C C . LYS A 1 164 ? 4.332 20.308 -3.612 1.00 85.12 164 LYS A C 1
ATOM 1295 O O . LYS A 1 164 ? 5.502 19.932 -3.628 1.00 85.12 164 LYS A O 1
ATOM 1300 N N . ILE A 1 165 ? 3.519 20.194 -4.658 1.00 85.12 165 ILE A N 1
ATOM 1301 C CA . ILE A 1 165 ? 3.927 19.693 -5.975 1.00 85.12 165 ILE A CA 1
ATOM 1302 C C . ILE A 1 165 ? 3.706 20.827 -6.972 1.00 85.12 165 ILE A C 1
ATOM 1304 O O . ILE A 1 165 ? 2.586 21.313 -7.093 1.00 85.12 165 ILE A O 1
ATOM 1308 N N . ASN A 1 166 ? 4.768 21.251 -7.650 1.00 86.31 166 ASN A N 1
ATOM 1309 C CA . ASN A 1 166 ? 4.685 22.147 -8.794 1.00 86.31 166 ASN A CA 1
ATOM 1310 C C . ASN A 1 166 ? 5.010 21.316 -10.032 1.00 86.31 166 ASN A C 1
ATOM 1312 O O . ASN A 1 166 ? 6.124 20.803 -10.138 1.00 86.31 166 ASN A O 1
ATOM 1316 N N . GLU A 1 167 ? 4.050 21.182 -10.933 1.00 88.31 167 GLU A N 1
ATOM 1317 C CA . GLU A 1 167 ? 4.203 20.447 -12.183 1.00 88.31 167 GLU A CA 1
ATOM 1318 C C . GLU A 1 167 ? 3.942 21.391 -13.350 1.00 88.31 167 GLU A C 1
ATOM 1320 O O . GLU A 1 167 ? 2.954 22.125 -13.369 1.00 88.31 167 GLU A O 1
ATOM 1325 N N . ASP A 1 168 ? 4.868 21.381 -14.295 1.00 87.94 168 ASP A N 1
ATOM 1326 C CA . ASP A 1 168 ? 4.791 22.084 -15.556 1.00 87.94 168 ASP A CA 1
ATOM 1327 C C . ASP A 1 168 ? 5.002 21.049 -16.655 1.00 87.94 168 ASP A C 1
ATOM 1329 O O . ASP A 1 168 ? 6.093 20.496 -16.791 1.00 87.94 168 ASP A O 1
ATOM 1333 N N . CYS A 1 169 ? 3.954 20.759 -17.419 1.00 85.38 169 CYS A N 1
ATOM 1334 C CA . CYS A 1 169 ? 3.987 19.726 -18.452 1.00 85.38 169 CYS A CA 1
ATOM 1335 C C . CYS A 1 169 ? 4.798 20.132 -19.693 1.00 85.38 169 CYS A C 1
ATOM 1337 O O . CYS A 1 169 ? 4.869 19.354 -20.641 1.00 85.38 169 CYS A O 1
ATOM 1339 N N . GLY A 1 170 ? 5.412 21.320 -19.701 1.00 90.19 170 GLY A N 1
ATOM 1340 C CA . GLY A 1 170 ? 6.147 21.823 -20.854 1.00 90.19 170 GLY A CA 1
ATOM 1341 C C . GLY A 1 170 ? 5.203 22.350 -21.933 1.00 90.19 170 GLY A C 1
ATOM 1342 O O . GLY A 1 170 ? 4.157 22.933 -21.635 1.00 90.19 170 GLY A O 1
ATOM 1343 N N . SER A 1 171 ? 5.599 22.214 -23.193 1.00 89.19 171 SER A N 1
ATOM 1344 C CA . SER A 1 171 ? 4.751 22.506 -24.351 1.00 89.19 171 SER A CA 1
ATOM 1345 C C . SER A 1 171 ? 5.185 21.626 -25.513 1.00 89.19 171 SER A C 1
ATOM 1347 O O . SER A 1 171 ? 6.383 21.440 -25.735 1.00 89.19 171 SER A O 1
ATOM 1349 N N . THR A 1 172 ? 4.214 21.086 -26.240 1.00 91.00 172 THR A N 1
ATOM 1350 C CA . THR A 1 172 ? 4.441 20.120 -27.308 1.00 91.00 172 THR A CA 1
ATOM 1351 C C . THR A 1 172 ? 3.568 20.491 -28.497 1.00 91.00 172 THR A C 1
ATOM 1353 O O . THR A 1 172 ? 2.377 20.690 -28.327 1.00 91.00 172 THR A O 1
ATOM 1356 N N . GLU A 1 173 ? 4.146 20.542 -29.691 1.00 90.19 173 GLU A N 1
ATOM 1357 C CA . GLU A 1 173 ? 3.422 20.739 -30.946 1.00 90.19 173 GLU A CA 1
ATOM 1358 C C . GLU A 1 173 ? 3.228 19.400 -31.670 1.00 90.19 173 GLU A C 1
ATOM 1360 O O . GLU A 1 173 ? 4.159 18.590 -31.782 1.00 90.19 173 GLU A O 1
ATOM 1365 N N . TYR A 1 174 ? 2.017 19.173 -32.171 1.00 89.25 174 TYR A N 1
ATOM 1366 C CA . TYR A 1 174 ? 1.642 18.013 -32.977 1.00 89.25 174 TYR A CA 1
ATOM 1367 C C . TYR A 1 174 ? 1.664 18.341 -34.483 1.00 89.25 174 TYR A C 1
ATOM 1369 O O . TYR A 1 174 ? 1.650 19.510 -34.869 1.00 89.25 174 TYR A O 1
ATOM 1377 N N . PRO A 1 175 ? 1.678 17.334 -35.382 1.00 86.56 175 PRO A N 1
ATOM 1378 C CA . PRO A 1 175 ? 1.815 17.553 -36.828 1.00 86.56 175 PRO A CA 1
ATOM 1379 C C . PRO A 1 175 ? 0.658 18.330 -37.475 1.00 86.56 175 PRO A C 1
ATOM 1381 O O . PRO A 1 175 ? 0.796 18.815 -38.595 1.00 86.56 175 PRO A O 1
ATOM 1384 N N . ASP A 1 176 ? -0.483 18.423 -36.795 1.00 87.56 176 ASP A N 1
ATOM 1385 C CA . ASP A 1 176 ? -1.656 19.207 -37.188 1.00 87.56 176 ASP A CA 1
ATOM 1386 C C . ASP A 1 176 ? -1.612 20.663 -36.684 1.00 87.56 176 ASP A C 1
ATOM 1388 O O . ASP A 1 176 ? -2.549 21.427 -36.926 1.00 87.56 176 ASP A O 1
ATOM 1392 N N . GLY A 1 177 ? -0.521 21.061 -36.021 1.00 80.31 177 GLY A N 1
ATOM 1393 C CA . GLY A 1 177 ? -0.322 22.398 -35.468 1.00 80.31 177 GLY A CA 1
ATOM 1394 C C . GLY A 1 177 ? -1.044 22.638 -34.140 1.00 80.31 177 GLY A C 1
ATOM 1395 O O . GLY A 1 177 ? -1.105 23.784 -33.692 1.00 80.31 177 GLY A O 1
ATOM 1396 N N . LEU A 1 178 ? -1.605 21.598 -33.509 1.00 77.75 178 LEU A N 1
ATOM 1397 C CA . LEU A 1 178 ? -2.091 21.694 -32.132 1.00 77.75 178 LEU A CA 1
ATOM 1398 C C . LEU A 1 178 ? -0.904 21.806 -31.166 1.00 77.75 178 LEU A C 1
ATOM 1400 O O . LEU A 1 178 ? 0.068 21.061 -31.288 1.00 77.75 178 LEU A O 1
ATOM 1404 N N . ILE A 1 179 ? -1.014 22.725 -30.203 1.00 73.06 179 ILE A N 1
ATOM 1405 C CA . ILE A 1 179 ? -0.046 22.977 -29.122 1.00 73.06 179 ILE A CA 1
ATOM 1406 C C . ILE A 1 179 ? -0.718 22.718 -27.774 1.00 73.06 179 ILE A C 1
ATOM 1408 O O . ILE A 1 179 ? -1.893 23.132 -27.634 1.00 73.06 179 ILE A O 1
#

Foldseek 3Di:
DFWKKKKKFWKFKQFQWFKKKKWKWKQDPVVSDTHTFKIWMDTVQCQPHPVDGGTGDGPDIDMGMTIIDGGDDDRDPPIDIDIDIDRDDPPVDDHDPDDIDMDTDPPDVPNIDIGDPDDDPVPPDDDPDDDDDDDDDQDKDQPFDKDKDWDWDADPVVRDIDIDIDTDRGDIAGPVRDD

Secondary structure (DSSP, 8-state):
-EE--EEEEEEEESSS--EEEEEEEEE-TTT--EEEEEEEEEEGGGSS-SSS--PPPTT--EEEEEEPPPEE----TT-EEEEEEES--TTTSPPPSS---EEE--SSTTTSEEE--PPPGGG-----PPPPP-PPPPP-EEEE--EEEEEEEE-TTT-PEEEEEEEE--EEE-TTS--

InterPro domains:
  IPR008979 Galactose-binding-like domain superfamily [SSF49785] (1-120)
  IPR013736 Xaa-Pro dipeptidyl-peptidase, C-terminal [PF08530] (1-109)

Radius of gyration: 21.22 Å; chains: 1; bounding box: 46×50×56 Å

pLDDT: mean 90.25, std 7.4, range [65.69, 98.31]

Organism: NCBI:txid392030

Sequence (179 aa):
LFGCPTVKLNLSSNTNYGLICVRLCMIDEKSSSSILISRGILELTHYKSHEHPQLLNIDEIFNVETILSGICVCIPAGSRLRLALSTSYWPIVWPAPQLSTLTIYFNELSSCTLTLPCLNEKYSTRNDFDLPEICQGIPKNDLRDSSINRFRIFDEISEIITLKINEDCGSTEYPDGLI